Protein AF-A0A925QWM2-F1 (afdb_monomer)

Foldseek 3Di:
DPDFDDCVVVVPDTHDDDDDFDADPPRHTDDDDPPDDDDDQDQDPPDPDVVSNLVSLVVQLVVLVVCCVPCVVVSVVSCVSRPRPDPPPPPDDD

pLDDT: mean 85.91, std 14.88, range [36.75, 98.44]

Mean predicted aligned error: 7.42 Å

Sequence (94 aa):
MNKIPTREKNPSGLHQRYYIQKVGDFGHPIPIDTGSEYFVLRLDEGGKDPIHINACRIAVNAYANAIEHHLPDLAKDLRERYPVEGTKQEGGKP

Structure (mmCIF, N/CA/C/O backbone):
data_AF-A0A925QWM2-F1
#
_entry.id   AF-A0A925QWM2-F1
#
loop_
_atom_site.group_PDB
_atom_site.id
_atom_site.type_symbol
_atom_site.label_atom_id
_atom_site.label_alt_id
_atom_site.label_comp_id
_atom_site.label_asym_id
_atom_site.label_entity_id
_atom_site.label_seq_id
_atom_site.pdbx_PDB_ins_code
_atom_site.Cartn_x
_atom_site.Cartn_y
_atom_site.Cartn_z
_atom_site.occupancy
_atom_site.B_iso_or_equiv
_atom_site.auth_seq_id
_atom_site.auth_comp_id
_atom_site.auth_asym_id
_atom_site.auth_atom_id
_atom_site.pdbx_PDB_model_num
ATOM 1 N N . MET A 1 1 ? 1.754 -15.632 -17.721 1.00 52.56 1 MET A N 1
ATOM 2 C CA . MET A 1 1 ? 1.255 -14.273 -17.418 1.00 52.56 1 MET A CA 1
ATOM 3 C C . MET A 1 1 ? -0.250 -14.337 -17.258 1.00 52.56 1 MET A C 1
ATOM 5 O O . MET A 1 1 ? -0.939 -14.640 -18.229 1.00 52.56 1 MET A O 1
ATOM 9 N N . ASN A 1 2 ? -0.747 -14.111 -16.042 1.00 58.78 2 ASN A N 1
ATOM 10 C CA . ASN A 1 2 ? -2.180 -13.984 -15.802 1.00 58.78 2 ASN A CA 1
ATOM 11 C C . ASN A 1 2 ? -2.691 -12.744 -16.541 1.00 58.78 2 ASN A C 1
ATOM 13 O O . ASN A 1 2 ? -2.175 -11.642 -16.371 1.00 58.78 2 ASN A O 1
ATOM 17 N N . LYS A 1 3 ? -3.671 -12.931 -17.427 1.00 79.31 3 LYS A N 1
ATOM 18 C CA . LYS A 1 3 ? -4.266 -11.833 -18.193 1.00 79.31 3 LYS A CA 1
ATOM 19 C C .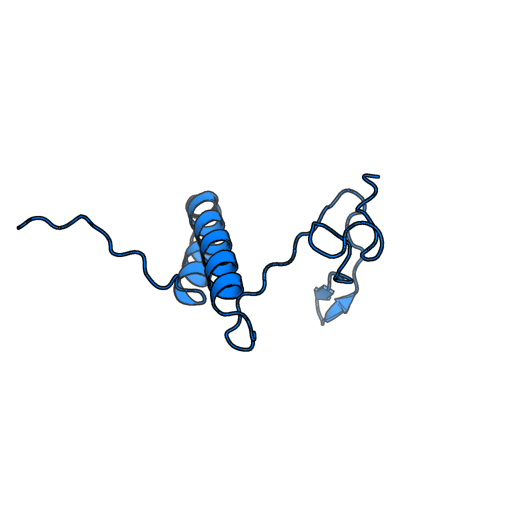 LYS A 1 3 ? -5.280 -11.115 -17.303 1.00 79.31 3 LYS A C 1
ATOM 21 O O . LYS A 1 3 ? -6.448 -11.496 -17.292 1.00 79.31 3 LYS A O 1
ATOM 26 N N . ILE A 1 4 ? -4.843 -10.096 -16.559 1.00 83.06 4 ILE A N 1
ATOM 27 C CA . ILE A 1 4 ? -5.764 -9.177 -15.876 1.00 83.06 4 ILE A CA 1
ATOM 28 C C . ILE A 1 4 ? -6.701 -8.571 -16.944 1.00 83.06 4 ILE A C 1
ATOM 30 O O . ILE A 1 4 ? -6.206 -8.085 -17.966 1.00 83.06 4 ILE A O 1
ATOM 34 N N . PRO A 1 5 ? -8.038 -8.618 -16.771 1.00 87.38 5 PRO A N 1
ATOM 35 C CA . PRO A 1 5 ? -8.974 -8.061 -17.743 1.00 87.38 5 PRO A CA 1
ATOM 36 C C . PRO A 1 5 ? -8.738 -6.569 -18.006 1.00 87.38 5 PRO A C 1
ATOM 38 O O . PRO A 1 5 ? -8.309 -5.820 -17.126 1.00 87.38 5 PRO A O 1
ATOM 41 N N . THR A 1 6 ? -9.073 -6.113 -19.216 1.00 86.38 6 THR A N 1
ATOM 42 C CA . THR A 1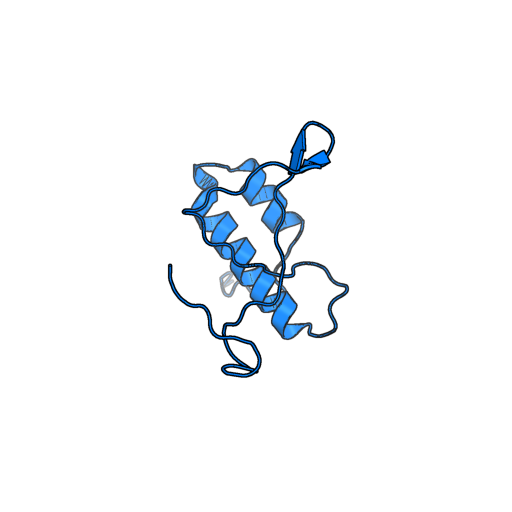 6 ? -9.146 -4.675 -19.497 1.00 86.38 6 THR A CA 1
ATOM 43 C C . THR A 1 6 ? -10.327 -4.063 -18.750 1.00 86.38 6 THR A C 1
ATOM 45 O O . THR A 1 6 ? -11.308 -4.747 -18.446 1.00 86.38 6 THR A O 1
ATOM 48 N N . ARG A 1 7 ? -10.274 -2.751 -18.508 1.00 88.25 7 ARG A N 1
ATOM 49 C CA . ARG A 1 7 ? -11.400 -2.023 -17.911 1.00 88.25 7 ARG A CA 1
ATOM 50 C C . ARG A 1 7 ? -12.688 -2.167 -18.726 1.00 88.25 7 ARG A C 1
ATOM 52 O O . ARG A 1 7 ? -13.753 -2.258 -18.142 1.00 88.25 7 ARG A O 1
ATOM 59 N N . GLU A 1 8 ? -12.602 -2.243 -20.052 1.00 90.94 8 GLU A N 1
ATOM 60 C CA . GLU A 1 8 ? -13.767 -2.484 -20.919 1.00 90.94 8 GLU A CA 1
ATOM 61 C C . GLU A 1 8 ? -14.443 -3.831 -20.631 1.00 90.94 8 GLU A C 1
ATOM 63 O O . GLU A 1 8 ? -15.666 -3.925 -20.635 1.00 90.94 8 GLU A O 1
ATOM 68 N N . LYS A 1 9 ? -13.651 -4.873 -20.351 1.00 90.56 9 LYS A N 1
ATOM 69 C CA . LYS A 1 9 ? -14.152 -6.228 -20.083 1.00 90.56 9 LYS A CA 1
ATOM 70 C C . LYS A 1 9 ? -14.586 -6.435 -18.634 1.00 90.56 9 LYS A C 1
ATOM 72 O O . LYS A 1 9 ? -15.409 -7.305 -18.376 1.00 90.56 9 LYS A O 1
ATOM 77 N N . ASN A 1 10 ? -14.020 -5.677 -17.696 1.00 90.56 10 ASN A N 1
ATOM 78 C CA . ASN A 1 10 ? -14.344 -5.770 -16.275 1.00 90.56 10 ASN A CA 1
ATOM 79 C C . ASN A 1 10 ? -14.390 -4.381 -15.609 1.00 90.56 10 ASN A C 1
ATOM 81 O O . ASN A 1 10 ? -13.532 -4.065 -14.780 1.00 90.56 10 ASN A O 1
ATOM 85 N N . PRO A 1 11 ? -15.371 -3.531 -15.959 1.00 88.06 11 PRO A N 1
ATOM 86 C CA . PRO A 1 11 ? -15.371 -2.118 -15.570 1.00 88.06 11 PRO A CA 1
ATOM 87 C C . PRO A 1 11 ? -15.499 -1.887 -14.061 1.00 88.06 11 PRO A C 1
ATOM 89 O O . PRO A 1 11 ? -15.047 -0.851 -13.570 1.00 88.06 11 PRO A O 1
ATOM 92 N N . S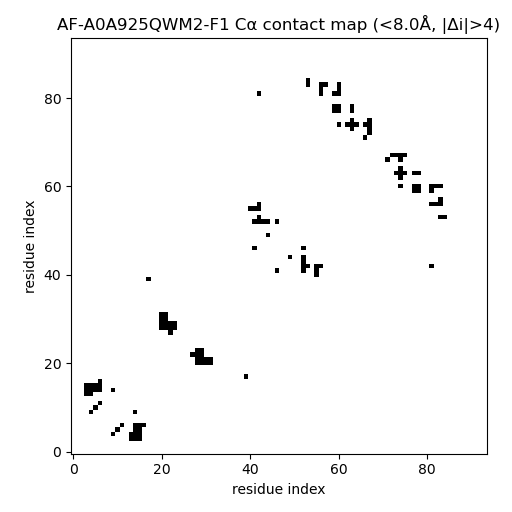ER A 1 12 ? -16.073 -2.852 -13.338 1.00 88.31 12 SER A N 1
ATOM 93 C CA . SER A 1 12 ? -16.343 -2.775 -11.896 1.00 88.31 12 SER A CA 1
ATOM 94 C C . SER A 1 12 ? -15.539 -3.771 -11.053 1.00 88.31 12 SER A C 1
ATOM 96 O O . SER A 1 12 ? -15.668 -3.759 -9.834 1.00 88.31 12 SER A O 1
ATOM 98 N N . GLY A 1 13 ? -14.730 -4.637 -11.668 1.00 87.81 13 GLY A N 1
ATOM 99 C CA . GLY A 1 13 ? -13.908 -5.623 -10.962 1.00 87.81 13 GLY A CA 1
ATOM 100 C C . GLY A 1 13 ? -12.409 -5.365 -11.112 1.00 87.81 13 GLY A C 1
ATOM 101 O O . GLY A 1 13 ? -11.985 -4.258 -11.438 1.00 87.81 13 GLY A O 1
ATOM 102 N N . LEU A 1 14 ? -11.591 -6.396 -10.880 1.00 89.19 14 LEU A N 1
ATOM 103 C CA . LEU A 1 14 ? -10.141 -6.315 -11.055 1.00 89.19 14 LEU A CA 1
ATOM 104 C C . LEU A 1 14 ? -9.779 -6.082 -12.530 1.00 89.19 14 LEU A C 1
ATOM 106 O O . LEU A 1 14 ? -10.051 -6.920 -13.394 1.00 89.19 14 LEU A O 1
ATOM 110 N N . HIS A 1 15 ? -9.148 -4.943 -12.792 1.00 90.62 15 HIS A N 1
ATOM 111 C CA . HIS A 1 15 ? -8.571 -4.573 -14.077 1.00 90.62 15 HIS A CA 1
ATOM 112 C C . HIS A 1 15 ? -7.332 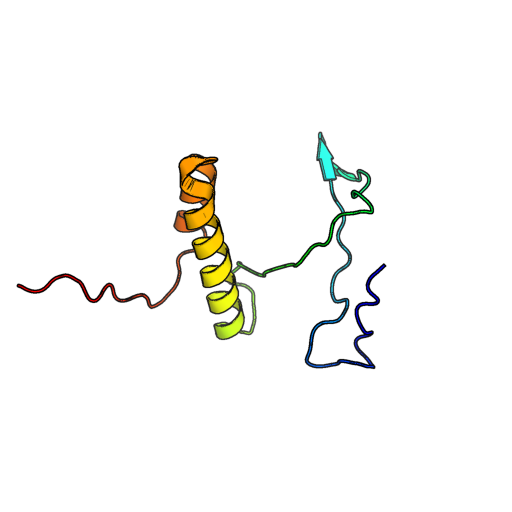-3.701 -13.858 1.00 90.62 15 HIS A C 1
ATOM 114 O O . HIS A 1 15 ? -7.135 -3.125 -12.784 1.00 90.62 15 HIS A O 1
ATOM 120 N N . GLN A 1 16 ? -6.494 -3.575 -14.885 1.00 86.81 16 GLN A N 1
ATOM 121 C CA . GLN A 1 16 ? -5.327 -2.701 -14.817 1.00 86.81 16 GLN A CA 1
ATOM 122 C C . GLN A 1 16 ? -5.767 -1.233 -14.720 1.00 86.81 16 GLN A C 1
ATOM 124 O O . GLN A 1 16 ? -6.371 -0.691 -15.647 1.00 86.81 16 GLN A O 1
ATOM 129 N N . ARG A 1 17 ? -5.463 -0.593 -13.585 1.00 84.31 17 ARG A N 1
ATOM 130 C CA . ARG A 1 17 ? -5.812 0.812 -13.310 1.00 84.31 17 ARG A CA 1
ATOM 131 C C . ARG A 1 17 ? -4.600 1.726 -13.156 1.00 84.31 17 ARG A C 1
ATOM 133 O O . ARG A 1 17 ? -4.701 2.915 -13.442 1.00 84.31 17 ARG A O 1
ATOM 140 N N . TYR A 1 18 ? -3.475 1.175 -12.712 1.00 84.25 18 TYR A N 1
ATOM 141 C CA . TYR A 1 18 ? -2.258 1.923 -12.424 1.00 84.25 18 TYR A CA 1
ATOM 142 C C . TYR A 1 18 ? -1.099 1.411 -13.274 1.00 84.25 18 TYR A C 1
ATOM 144 O O . TYR A 1 18 ? -0.994 0.214 -13.548 1.00 84.25 18 TYR A O 1
ATOM 152 N N . TYR A 1 19 ? -0.226 2.334 -13.665 1.00 85.25 19 TYR A N 1
ATOM 153 C CA . TYR A 1 19 ? 1.138 2.025 -14.069 1.00 85.25 19 TYR A CA 1
ATOM 154 C C . TYR A 1 19 ? 2.026 2.179 -12.834 1.00 85.25 19 TYR A C 1
ATOM 156 O O . TYR A 1 19 ? 1.960 3.206 -12.158 1.00 85.25 19 TYR A O 1
ATOM 164 N N . ILE A 1 20 ? 2.810 1.152 -12.515 1.00 85.38 20 ILE A N 1
ATOM 165 C CA . ILE A 1 20 ? 3.679 1.132 -11.337 1.00 85.38 20 ILE A CA 1
ATOM 166 C C . ILE A 1 20 ? 5.120 1.238 -11.819 1.00 85.38 20 ILE A C 1
ATOM 168 O O . ILE A 1 20 ? 5.518 0.546 -12.753 1.00 85.38 20 ILE A O 1
ATOM 172 N N . GLN A 1 21 ? 5.892 2.105 -11.170 1.00 89.69 21 GLN A N 1
ATOM 173 C CA . GLN A 1 21 ? 7.321 2.266 -11.394 1.00 89.69 21 GLN A CA 1
ATOM 174 C C . GLN A 1 21 ? 8.039 2.103 -10.058 1.00 89.69 21 GLN A C 1
ATOM 176 O O . GLN A 1 21 ? 7.685 2.757 -9.078 1.00 89.69 21 GLN A O 1
ATOM 181 N N . LYS A 1 22 ? 9.044 1.227 -10.018 1.00 90.19 22 LYS A N 1
ATOM 182 C CA . LYS A 1 22 ? 9.949 1.122 -8.874 1.00 90.19 22 LYS A CA 1
ATOM 183 C C . LYS A 1 22 ? 11.048 2.169 -9.034 1.00 90.19 22 LYS A C 1
ATOM 185 O O . LYS A 1 22 ? 11.596 2.324 -10.124 1.00 90.19 22 LYS A O 1
ATOM 190 N N . VAL A 1 23 ? 11.367 2.873 -7.957 1.00 92.94 23 VAL A N 1
ATOM 191 C CA . VAL A 1 23 ? 12.474 3.834 -7.901 1.00 92.94 23 VAL A CA 1
ATOM 192 C C . VAL A 1 23 ? 13.525 3.333 -6.917 1.00 92.94 23 VAL A C 1
ATOM 194 O O . VAL A 1 23 ? 13.179 2.758 -5.885 1.00 92.94 23 VAL A O 1
ATOM 197 N N . GLY A 1 24 ? 14.793 3.474 -7.288 1.00 90.12 24 GLY A N 1
ATOM 198 C CA . GLY A 1 24 ? 15.941 3.174 -6.440 1.00 90.12 24 GLY A CA 1
ATOM 199 C C . GLY A 1 24 ? 16.487 4.433 -5.773 1.00 90.12 24 GLY A C 1
ATOM 200 O O . GLY A 1 24 ? 15.801 5.456 -5.671 1.00 90.12 24 GLY A O 1
ATOM 201 N N . ASP A 1 25 ? 17.745 4.359 -5.353 1.00 90.81 25 ASP A N 1
ATOM 202 C CA . ASP A 1 25 ? 18.436 5.488 -4.740 1.00 90.81 25 ASP A CA 1
ATOM 203 C C . ASP A 1 25 ? 18.471 6.698 -5.680 1.00 90.81 25 ASP A C 1
ATOM 205 O O . ASP A 1 25 ? 18.513 6.576 -6.909 1.00 90.81 25 ASP A O 1
ATOM 209 N N . PHE A 1 26 ? 18.417 7.889 -5.083 1.00 88.75 26 PHE A N 1
ATOM 210 C CA . PHE A 1 26 ? 18.378 9.173 -5.794 1.00 88.75 26 PHE A CA 1
ATOM 211 C C . PHE A 1 26 ? 17.164 9.352 -6.729 1.00 88.75 26 PH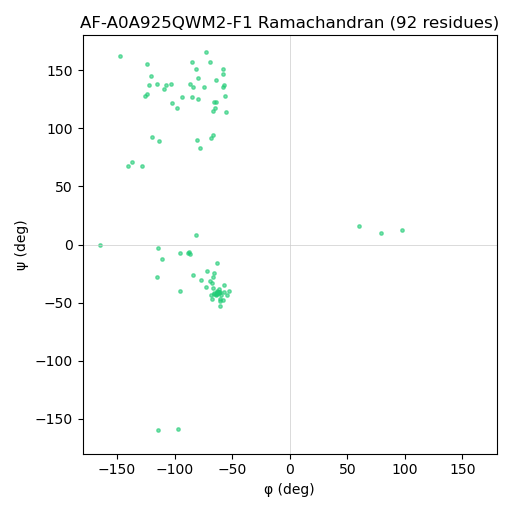E A C 1
ATOM 213 O O . PHE A 1 26 ? 17.142 10.263 -7.553 1.00 88.75 26 PHE A O 1
ATOM 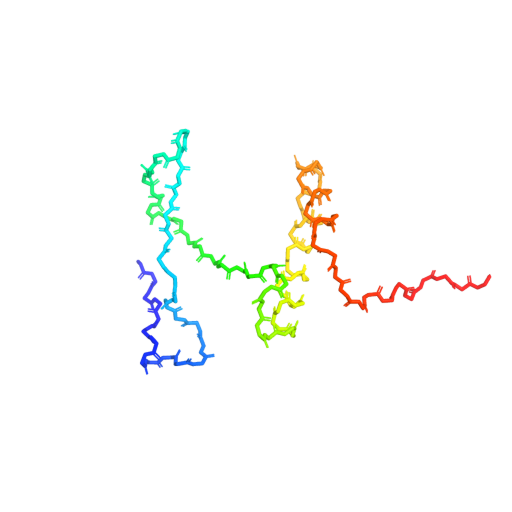220 N N . GLY A 1 27 ? 16.126 8.518 -6.583 1.00 89.00 27 GLY A N 1
ATOM 221 C CA . GLY A 1 27 ? 14.858 8.657 -7.304 1.00 89.00 27 GLY A CA 1
ATOM 222 C C . GLY A 1 27 ? 14.885 8.142 -8.742 1.00 89.00 27 GLY A C 1
ATOM 223 O O . GLY A 1 27 ? 13.929 8.358 -9.488 1.00 89.00 27 GLY A O 1
ATOM 224 N N . HIS A 1 28 ? 15.949 7.450 -9.152 1.00 90.94 28 HIS A N 1
ATOM 225 C CA . HIS A 1 28 ? 16.029 6.895 -10.497 1.00 90.94 28 HIS A CA 1
ATOM 226 C C . HIS A 1 28 ? 15.124 5.665 -10.646 1.00 90.94 28 HIS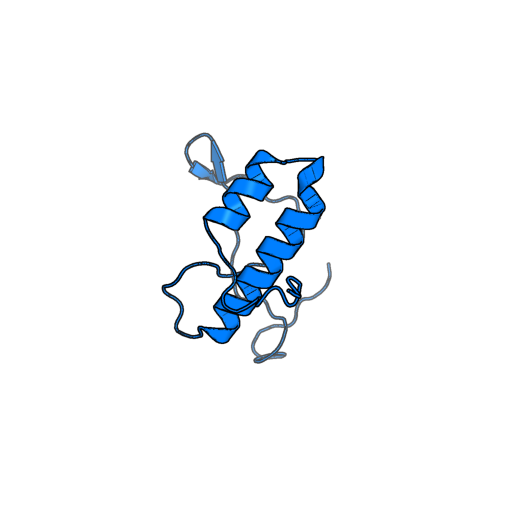 A C 1
ATOM 228 O O . HIS A 1 28 ? 15.131 4.790 -9.776 1.00 90.94 28 HIS A O 1
ATOM 234 N N . PRO A 1 29 ? 14.361 5.549 -11.749 1.00 92.31 29 PRO A N 1
ATOM 235 C CA . PRO A 1 29 ? 13.617 4.337 -12.044 1.00 92.31 29 PRO A CA 1
ATOM 236 C C . PRO A 1 29 ? 14.532 3.123 -12.130 1.00 92.31 29 PRO A C 1
ATOM 238 O O . PRO A 1 29 ? 15.567 3.162 -12.795 1.00 92.31 29 PRO A O 1
ATOM 241 N N . ILE A 1 30 ? 14.110 2.028 -11.5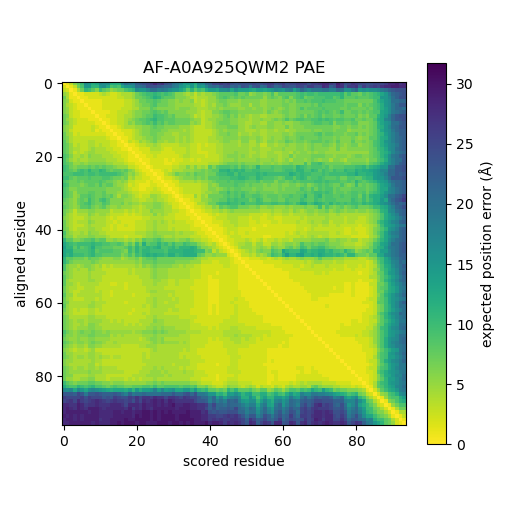14 1.00 92.31 30 ILE A N 1
ATOM 242 C CA . ILE A 1 30 ? 14.785 0.738 -11.611 1.00 92.31 30 ILE A CA 1
ATOM 243 C C . ILE A 1 30 ? 13.811 -0.329 -12.117 1.00 92.31 30 ILE A C 1
ATOM 245 O O . ILE A 1 30 ? 12.594 -0.178 -11.953 1.00 92.31 30 ILE A O 1
ATOM 249 N N . PRO A 1 31 ? 14.317 -1.410 -12.736 1.00 89.50 31 PRO A N 1
ATOM 250 C CA . PRO A 1 31 ? 13.467 -2.486 -13.216 1.00 89.50 31 PRO A CA 1
ATOM 251 C C . PRO A 1 31 ? 12.610 -3.084 -12.097 1.00 89.50 31 PRO A C 1
ATOM 253 O O . PRO A 1 31 ? 13.072 -3.325 -10.978 1.00 89.50 31 PRO A O 1
ATOM 256 N N . ILE A 1 32 ? 11.348 -3.334 -12.428 1.00 86.62 32 ILE A N 1
ATOM 257 C CA . ILE A 1 32 ? 10.459 -4.168 -11.626 1.00 86.62 32 ILE A CA 1
ATOM 258 C C . ILE A 1 32 ? 10.785 -5.632 -11.935 1.00 86.62 32 ILE A C 1
ATOM 260 O O . ILE A 1 32 ? 11.080 -5.974 -13.081 1.00 86.62 32 ILE A O 1
ATOM 264 N N . ASP A 1 33 ? 10.726 -6.495 -10.924 1.00 84.25 33 ASP A N 1
ATOM 265 C CA . ASP A 1 33 ? 10.839 -7.936 -11.131 1.00 84.25 33 ASP A CA 1
ATOM 266 C C . ASP A 1 33 ? 9.634 -8.438 -11.942 1.00 84.25 33 ASP A C 1
ATOM 268 O O . ASP A 1 33 ? 8.481 -8.278 -11.541 1.00 84.25 33 ASP A O 1
ATOM 272 N N . THR A 1 34 ? 9.904 -9.066 -13.087 1.00 82.31 34 THR A N 1
ATOM 273 C CA . THR A 1 34 ? 8.884 -9.591 -14.005 1.00 82.31 34 THR A CA 1
ATOM 274 C C . THR A 1 34 ? 8.016 -10.708 -13.415 1.00 82.31 34 THR A C 1
ATOM 276 O O . THR A 1 34 ? 6.967 -11.011 -13.981 1.00 82.31 34 THR A O 1
ATOM 279 N N . GLY A 1 35 ? 8.438 -11.322 -12.303 1.00 85.69 35 GLY A N 1
ATOM 280 C CA . GLY A 1 35 ? 7.652 -12.298 -11.546 1.00 85.69 35 GLY A CA 1
ATOM 281 C C . GLY A 1 35 ? 6.750 -11.686 -10.470 1.00 85.69 35 GLY A C 1
ATOM 282 O O . GLY A 1 35 ? 5.955 -12.408 -9.876 1.00 85.69 35 GLY A O 1
ATOM 283 N N . SER A 1 36 ? 6.861 -10.381 -10.203 1.00 85.81 36 SER A N 1
ATOM 284 C CA . SER A 1 36 ? 6.089 -9.714 -9.152 1.00 85.81 36 SER A CA 1
ATOM 285 C C . SER A 1 36 ? 4.717 -9.250 -9.638 1.00 85.81 36 SER A C 1
ATOM 287 O O . SER A 1 36 ? 4.580 -8.648 -10.704 1.00 85.81 36 SER A O 1
ATOM 289 N N . GLU A 1 37 ? 3.704 -9.451 -8.799 1.00 87.06 37 GLU A N 1
ATOM 290 C CA . GLU A 1 37 ? 2.383 -8.843 -8.948 1.00 87.06 37 GLU A CA 1
ATOM 291 C C . GLU A 1 37 ? 2.197 -7.764 -7.879 1.00 87.06 37 GLU A C 1
ATOM 293 O O . GLU A 1 37 ? 2.555 -7.946 -6.716 1.00 87.06 37 GLU A O 1
ATOM 298 N N . TYR A 1 38 ? 1.628 -6.627 -8.275 1.00 87.38 38 TYR A N 1
ATOM 299 C CA . TYR A 1 38 ? 1.417 -5.491 -7.383 1.00 87.38 38 TYR A CA 1
ATOM 300 C C . TYR A 1 38 ? -0.060 -5.122 -7.329 1.00 87.38 38 TYR A C 1
ATOM 302 O O . TYR A 1 38 ? -0.733 -5.022 -8.357 1.00 87.38 38 TYR A O 1
ATOM 310 N N . PHE A 1 39 ? -0.535 -4.842 -6.120 1.00 88.81 39 PHE A N 1
ATOM 311 C CA . PHE A 1 39 ? -1.865 -4.315 -5.860 1.00 88.81 39 PHE A CA 1
ATOM 312 C C . PHE A 1 39 ? -1.745 -3.012 -5.070 1.00 88.81 39 PHE A C 1
ATOM 314 O O . PHE A 1 39 ? -1.025 -2.949 -4.076 1.00 88.81 39 PHE A O 1
ATOM 321 N N . VAL A 1 40 ? -2.416 -1.958 -5.536 1.00 89.50 40 VAL A N 1
ATOM 322 C CA . VAL A 1 40 ? -2.300 -0.613 -4.958 1.00 89.50 40 VAL A CA 1
ATOM 323 C C . VAL A 1 40 ? -3.518 -0.324 -4.094 1.00 89.50 40 VAL A C 1
ATOM 325 O O . VAL A 1 40 ? -4.647 -0.324 -4.583 1.00 89.50 40 VAL A O 1
ATOM 328 N N . LEU A 1 41 ? -3.264 -0.030 -2.822 1.00 92.00 41 LEU A N 1
ATOM 329 C CA . LEU A 1 41 ? -4.244 0.472 -1.865 1.00 92.00 41 LEU A CA 1
ATOM 330 C C . LEU A 1 41 ? -4.041 1.977 -1.677 1.00 92.00 41 LEU A C 1
ATOM 332 O O . LEU A 1 41 ? -2.906 2.444 -1.574 1.00 92.00 41 LEU A O 1
ATOM 336 N N . ARG A 1 42 ? -5.132 2.743 -1.611 1.00 90.75 42 ARG A N 1
ATOM 337 C CA . ARG A 1 42 ? -5.080 4.189 -1.364 1.00 90.75 42 ARG A CA 1
ATOM 338 C C . ARG A 1 42 ? -5.346 4.473 0.114 1.00 90.75 42 ARG A C 1
ATOM 340 O O . ARG A 1 42 ? -6.427 4.166 0.601 1.00 90.75 42 ARG A O 1
ATOM 347 N N . LEU A 1 43 ? -4.368 5.053 0.812 1.00 91.56 43 LEU A N 1
ATOM 348 C CA . LEU A 1 43 ? -4.398 5.219 2.277 1.00 91.56 43 LEU A CA 1
ATOM 349 C C . LEU A 1 43 ? -4.557 6.678 2.746 1.00 91.56 43 LEU A C 1
ATOM 351 O O . LEU A 1 43 ? -4.821 6.919 3.928 1.00 91.56 43 LEU A O 1
ATOM 355 N N . ASP A 1 44 ? -4.389 7.642 1.836 1.00 88.31 44 ASP A N 1
ATOM 356 C CA . ASP A 1 44 ? -4.514 9.074 2.119 1.00 88.31 44 ASP A CA 1
ATOM 357 C C . ASP A 1 44 ? -5.967 9.525 2.340 1.00 88.31 44 ASP A C 1
ATOM 359 O O . ASP A 1 44 ? -6.921 8.832 1.994 1.00 88.31 44 ASP A O 1
ATOM 363 N N . GLU A 1 45 ? -6.119 10.732 2.884 1.00 83.12 45 GLU A N 1
ATOM 364 C CA . GLU A 1 45 ? -7.415 11.368 3.171 1.00 83.12 45 GLU A CA 1
ATOM 365 C C . GLU A 1 45 ? -7.979 12.158 1.982 1.00 83.12 45 GLU A C 1
ATOM 367 O O . GLU A 1 45 ? -9.117 12.613 2.013 1.00 83.12 45 GLU A O 1
ATOM 372 N N . GLY A 1 46 ? -7.215 12.311 0.896 1.00 83.00 46 GLY A N 1
ATOM 373 C CA . GLY A 1 46 ? -7.620 13.080 -0.283 1.00 83.00 46 GLY A CA 1
ATOM 374 C C . GLY A 1 46 ? -8.537 12.315 -1.243 1.00 83.00 46 GLY A C 1
ATOM 375 O O . GLY A 1 46 ? -8.731 12.734 -2.391 1.00 83.00 46 GLY A O 1
ATOM 376 N N . GLY A 1 47 ? -9.018 11.132 -0.859 1.00 81.62 47 GLY A N 1
ATOM 377 C CA . GLY A 1 47 ? -9.937 10.332 -1.663 1.00 81.62 47 GLY A CA 1
ATOM 378 C C . GLY A 1 47 ? -11.384 10.799 -1.522 1.00 81.62 47 GLY A C 1
ATOM 379 O O . GLY A 1 47 ? -11.795 11.315 -0.493 1.00 81.62 47 GLY A O 1
ATOM 380 N N . LYS A 1 48 ? -12.181 10.597 -2.578 1.00 84.81 48 LYS A N 1
ATOM 381 C CA . LYS A 1 48 ? -13.615 10.946 -2.586 1.00 84.81 48 LYS A CA 1
ATOM 382 C C . LYS A 1 48 ? -14.518 9.839 -2.028 1.00 84.81 48 LYS A C 1
ATOM 384 O O . LYS A 1 48 ? -15.715 10.055 -1.891 1.00 84.81 48 LYS A O 1
ATOM 389 N N . ASP A 1 49 ? -13.956 8.661 -1.762 1.00 88.75 49 ASP A N 1
ATOM 390 C CA . ASP A 1 49 ? -14.672 7.481 -1.276 1.00 88.75 49 ASP A CA 1
ATOM 391 C C . ASP A 1 49 ? -14.107 7.071 0.096 1.00 88.75 49 ASP A C 1
ATOM 393 O O . ASP A 1 49 ? -13.106 6.347 0.160 1.00 88.75 49 ASP A O 1
ATOM 397 N N . PRO A 1 50 ? -14.700 7.569 1.196 1.00 87.88 50 PRO A N 1
ATOM 398 C CA . PRO A 1 50 ? -14.209 7.294 2.543 1.00 87.88 50 PRO A CA 1
ATOM 399 C C . PRO A 1 50 ? -14.359 5.817 2.936 1.00 87.88 50 PRO A C 1
ATOM 401 O O . PRO A 1 50 ? -13.538 5.305 3.695 1.00 87.88 50 PRO A O 1
ATOM 404 N N . ILE A 1 51 ? -15.347 5.099 2.386 1.00 89.50 51 ILE A N 1
ATOM 405 C CA . ILE A 1 51 ? -15.537 3.664 2.650 1.00 89.50 51 ILE A CA 1
ATOM 406 C C . ILE A 1 51 ? -14.374 2.878 2.045 1.00 89.50 51 ILE A C 1
ATOM 408 O O . ILE A 1 51 ? -13.774 2.035 2.715 1.00 89.50 51 ILE A O 1
ATOM 412 N N . HIS A 1 52 ? -14.015 3.180 0.796 1.00 89.12 52 HIS A N 1
ATOM 413 C CA . HIS A 1 52 ? -12.883 2.540 0.135 1.00 89.12 52 HIS A CA 1
ATOM 414 C C . HIS A 1 52 ? -11.552 2.840 0.838 1.00 89.12 52 HIS A C 1
ATOM 416 O O . HIS A 1 52 ? -10.741 1.930 1.017 1.00 89.12 52 HIS A O 1
ATOM 422 N N . ILE A 1 53 ? -11.335 4.085 1.280 1.00 91.88 53 ILE A N 1
ATOM 423 C CA . ILE A 1 53 ? -10.141 4.458 2.055 1.00 91.88 53 ILE A CA 1
ATOM 424 C C . ILE A 1 53 ? -10.082 3.667 3.365 1.00 91.88 53 ILE A C 1
ATOM 426 O O . ILE A 1 53 ? -9.044 3.080 3.670 1.00 91.88 53 ILE A O 1
ATOM 430 N N . ASN A 1 54 ? -11.186 3.583 4.115 1.00 92.31 54 ASN A N 1
ATOM 431 C CA . ASN A 1 54 ? -11.204 2.826 5.366 1.00 92.31 54 ASN A CA 1
ATOM 432 C C . ASN A 1 54 ? -10.912 1.333 5.133 1.00 92.31 54 ASN A C 1
ATOM 434 O O . ASN A 1 54 ? -10.111 0.743 5.853 1.00 92.31 54 ASN A O 1
ATOM 438 N N . ALA A 1 55 ? -11.468 0.729 4.076 1.00 93.38 55 ALA A N 1
ATOM 439 C CA . ALA A 1 55 ? -11.153 -0.651 3.695 1.00 93.38 55 ALA A CA 1
ATOM 440 C C . ALA A 1 55 ? -9.658 -0.847 3.371 1.00 93.38 55 ALA A C 1
ATOM 442 O O . ALA A 1 55 ? -9.050 -1.833 3.792 1.00 93.38 55 ALA A O 1
ATOM 443 N N . CYS A 1 56 ? -9.039 0.111 2.676 1.00 94.75 56 CYS A N 1
ATOM 444 C CA . CYS A 1 56 ? -7.599 0.096 2.416 1.00 94.75 56 CYS A CA 1
ATOM 445 C C . CYS A 1 56 ? -6.784 0.193 3.717 1.00 94.75 56 CYS A C 1
ATOM 447 O O . CYS A 1 56 ? -5.791 -0.520 3.875 1.00 94.75 56 CYS A O 1
ATOM 449 N N . ARG A 1 57 ? -7.220 1.027 4.671 1.00 95.12 57 ARG A N 1
ATOM 450 C CA . ARG A 1 57 ? -6.582 1.150 5.990 1.00 95.12 57 ARG A CA 1
ATOM 451 C C . ARG A 1 57 ? -6.730 -0.125 6.824 1.00 95.12 57 ARG A C 1
ATOM 453 O O . ARG A 1 57 ? -5.771 -0.542 7.467 1.00 95.12 57 ARG A O 1
ATOM 460 N N . ILE A 1 58 ? -7.870 -0.810 6.758 1.00 96.19 58 ILE A N 1
ATOM 461 C CA . ILE A 1 58 ? -8.036 -2.135 7.379 1.00 96.19 58 ILE A CA 1
ATOM 462 C C . ILE A 1 58 ? -6.997 -3.116 6.820 1.00 96.19 58 ILE A C 1
ATOM 464 O O . ILE A 1 58 ? -6.308 -3.788 7.588 1.00 96.19 58 ILE A O 1
ATOM 468 N N . ALA A 1 59 ? -6.830 -3.163 5.496 1.00 96.62 59 ALA A N 1
ATOM 469 C CA . ALA A 1 59 ? -5.872 -4.061 4.858 1.00 96.62 59 ALA A CA 1
ATOM 470 C C . ALA A 1 59 ? -4.412 -3.760 5.248 1.00 96.62 59 ALA A C 1
ATOM 472 O O . ALA A 1 59 ? -3.666 -4.692 5.552 1.00 96.62 59 ALA A O 1
ATOM 473 N N . VAL A 1 60 ? -3.997 -2.485 5.304 1.00 96.81 60 VAL A N 1
ATOM 474 C CA . VAL A 1 60 ? -2.616 -2.149 5.710 1.00 96.81 60 VAL A CA 1
ATOM 475 C C . VAL A 1 60 ? -2.348 -2.480 7.181 1.00 96.81 60 VAL A C 1
ATOM 477 O O . VAL A 1 60 ? -1.253 -2.922 7.516 1.00 96.81 60 VAL A O 1
ATOM 480 N N . ASN A 1 61 ? -3.352 -2.352 8.054 1.00 97.06 61 ASN A N 1
ATOM 481 C CA . ASN A 1 61 ? -3.226 -2.731 9.464 1.00 97.06 61 ASN A CA 1
ATOM 482 C C . ASN A 1 61 ? -3.194 -4.255 9.650 1.00 97.06 61 ASN A C 1
ATOM 484 O O . ASN A 1 61 ? -2.427 -4.757 10.468 1.00 97.06 61 ASN A O 1
ATOM 488 N N . ALA A 1 62 ? -3.964 -5.008 8.858 1.00 97.69 62 ALA A N 1
ATOM 489 C CA . ALA A 1 62 ? -3.865 -6.466 8.832 1.00 97.69 62 ALA A CA 1
ATOM 490 C C . ALA A 1 62 ? -2.464 -6.927 8.392 1.00 97.69 62 ALA A C 1
ATOM 492 O O . ALA A 1 62 ? -1.889 -7.822 9.009 1.00 97.69 62 ALA A O 1
ATOM 493 N N . TYR A 1 63 ? -1.888 -6.273 7.377 1.00 97.62 63 TYR A N 1
ATOM 494 C CA . TYR A 1 63 ? -0.501 -6.500 6.973 1.00 97.62 63 TYR A CA 1
ATOM 495 C C . TYR A 1 63 ? 0.480 -6.170 8.105 1.00 97.62 63 TYR A C 1
ATOM 497 O O . TYR A 1 63 ? 1.304 -7.017 8.439 1.00 97.62 63 TYR A O 1
ATOM 505 N N . ALA A 1 64 ? 0.348 -5.002 8.746 1.00 97.94 64 ALA A N 1
ATOM 506 C CA . ALA A 1 64 ? 1.193 -4.599 9.873 1.00 97.94 64 ALA A CA 1
ATOM 507 C C . ALA A 1 64 ? 1.191 -5.646 11.001 1.00 97.94 64 ALA A C 1
ATOM 509 O O . ALA A 1 64 ? 2.253 -6.014 11.496 1.00 97.94 64 ALA A O 1
ATOM 510 N N . ASN A 1 65 ? 0.021 -6.194 11.345 1.00 97.62 65 ASN A N 1
ATOM 511 C CA . ASN A 1 65 ? -0.102 -7.266 12.337 1.00 97.62 65 ASN A CA 1
ATOM 512 C C . ASN A 1 65 ? 0.643 -8.541 11.921 1.00 97.62 65 ASN A C 1
ATOM 514 O O . ASN A 1 65 ? 1.288 -9.173 12.750 1.00 97.62 65 ASN A O 1
ATOM 518 N N . ALA A 1 66 ? 0.570 -8.921 10.645 1.00 98.31 66 ALA A N 1
ATOM 519 C CA . ALA A 1 66 ? 1.225 -10.128 10.151 1.00 98.31 66 ALA A CA 1
ATOM 520 C C . ALA A 1 66 ? 2.759 -10.010 10.136 1.00 98.31 66 ALA A C 1
ATOM 522 O O . ALA A 1 66 ? 3.450 -11.012 10.319 1.00 98.31 66 ALA A O 1
ATOM 523 N N . ILE A 1 67 ? 3.296 -8.804 9.917 1.00 98.06 67 ILE A N 1
ATOM 524 C CA . ILE A 1 67 ? 4.745 -8.578 9.801 1.00 98.06 67 ILE A CA 1
ATOM 525 C C . ILE A 1 67 ? 5.418 -8.134 11.099 1.00 98.06 67 ILE A C 1
ATOM 527 O O . ILE A 1 67 ? 6.641 -8.046 11.125 1.00 98.06 67 ILE A O 1
ATOM 531 N N . GLU A 1 68 ? 4.664 -7.846 12.159 1.00 97.94 68 GLU A N 1
ATOM 532 C CA . GLU A 1 68 ? 5.167 -7.205 13.382 1.00 97.94 68 GLU A CA 1
ATOM 533 C C . GLU A 1 68 ? 6.382 -7.909 13.997 1.00 97.94 68 GLU A C 1
ATOM 535 O O . GLU A 1 68 ? 7.336 -7.254 14.401 1.00 97.94 68 GLU A O 1
ATOM 540 N N . HIS A 1 69 ? 6.406 -9.243 14.009 1.00 97.75 69 HIS A N 1
ATOM 541 C CA . HIS A 1 69 ? 7.548 -9.992 14.543 1.00 97.75 69 HIS A CA 1
ATOM 542 C C . HIS A 1 69 ? 8.802 -9.929 13.661 1.00 97.75 69 HIS A C 1
ATOM 544 O O . HIS A 1 69 ? 9.904 -10.171 14.146 1.00 97.75 69 HIS A O 1
ATOM 550 N N . HIS A 1 70 ? 8.642 -9.644 12.369 1.00 98.31 70 HIS A N 1
ATOM 551 C CA . HIS A 1 70 ? 9.738 -9.579 11.406 1.00 98.31 70 HIS A CA 1
ATOM 552 C C . HIS A 1 70 ? 10.251 -8.147 11.210 1.00 98.31 70 HIS A C 1
ATOM 554 O O . HIS A 1 70 ? 11.455 -7.936 11.103 1.00 98.31 70 HIS A O 1
ATOM 560 N N . LEU A 1 71 ? 9.338 -7.172 11.170 1.00 98.12 71 LEU A N 1
ATOM 561 C CA . LEU A 1 71 ? 9.604 -5.755 10.921 1.00 98.12 71 LEU A CA 1
ATOM 562 C C . LEU A 1 71 ? 8.778 -4.889 11.896 1.00 98.12 71 LEU A C 1
ATOM 564 O O . LEU A 1 71 ? 7.810 -4.244 11.477 1.00 98.12 71 LEU A O 1
ATOM 568 N N . PRO A 1 72 ? 9.132 -4.875 13.194 1.00 97.94 72 PRO A N 1
ATOM 569 C CA . PRO A 1 72 ? 8.321 -4.238 14.235 1.00 97.94 72 PRO A CA 1
ATOM 570 C C . PRO A 1 72 ? 8.173 -2.726 14.040 1.00 97.94 72 PRO A C 1
ATOM 572 O O . PRO A 1 72 ? 7.070 -2.198 14.177 1.00 97.94 72 PRO A O 1
ATOM 575 N N . ASP A 1 73 ? 9.248 -2.036 13.652 1.00 98.44 73 ASP A N 1
ATOM 576 C CA . ASP A 1 73 ? 9.220 -0.583 13.450 1.00 98.44 73 ASP A CA 1
ATOM 577 C C . ASP A 1 73 ? 8.311 -0.195 12.277 1.00 98.44 73 ASP A C 1
ATOM 579 O O . ASP A 1 73 ? 7.479 0.700 12.401 1.00 98.44 73 ASP A O 1
ATOM 583 N N . LEU A 1 74 ? 8.371 -0.940 11.166 1.00 97.69 74 LEU A N 1
ATOM 584 C CA . LEU A 1 74 ? 7.477 -0.711 10.030 1.00 97.69 74 LEU A CA 1
ATOM 585 C C . LEU A 1 74 ? 6.014 -0.968 10.410 1.00 97.69 74 LEU A C 1
ATOM 587 O O . LEU A 1 74 ? 5.131 -0.205 10.022 1.00 97.69 74 LEU A O 1
ATOM 591 N N . ALA A 1 75 ? 5.741 -2.038 11.160 1.00 98.19 75 ALA A N 1
ATOM 592 C CA . ALA A 1 75 ? 4.390 -2.329 11.626 1.00 98.19 75 ALA A CA 1
ATOM 593 C C . ALA A 1 75 ? 3.837 -1.182 12.485 1.00 98.19 75 ALA A C 1
ATOM 595 O O . ALA A 1 75 ? 2.694 -0.762 12.287 1.00 98.19 75 ALA A O 1
ATOM 596 N N . LYS A 1 76 ? 4.654 -0.644 13.396 1.00 98.00 76 LYS A N 1
ATOM 597 C CA . LYS A 1 76 ? 4.305 0.516 14.218 1.00 98.00 76 LYS A CA 1
ATOM 598 C C . LYS A 1 76 ? 4.006 1.748 13.358 1.00 98.00 76 LYS A C 1
ATOM 600 O O . LYS A 1 76 ? 2.911 2.299 13.475 1.00 98.00 76 LYS A O 1
ATOM 605 N N . ASP A 1 77 ? 4.913 2.119 12.456 1.00 98.12 77 ASP A N 1
ATOM 606 C CA . ASP A 1 77 ? 4.761 3.294 11.589 1.00 98.12 77 ASP A CA 1
ATOM 607 C C . ASP A 1 77 ? 3.476 3.231 10.749 1.00 98.12 77 ASP A C 1
ATOM 609 O O . ASP A 1 77 ? 2.767 4.228 10.591 1.00 98.12 77 ASP A O 1
ATOM 613 N N . LEU A 1 78 ? 3.140 2.048 10.218 1.00 97.12 78 LEU A N 1
ATOM 614 C CA . LEU A 1 78 ? 1.923 1.846 9.430 1.00 97.12 78 LEU A CA 1
ATOM 615 C C . LEU A 1 78 ? 0.651 2.070 10.257 1.00 97.12 78 LEU A C 1
ATOM 617 O O . LEU A 1 78 ? -0.276 2.715 9.764 1.00 97.12 78 LEU A O 1
ATOM 621 N N . ARG A 1 79 ? 0.599 1.565 11.497 1.00 96.06 79 ARG A N 1
ATOM 622 C CA . ARG A 1 79 ? -0.565 1.728 12.387 1.00 96.06 79 ARG A CA 1
ATOM 623 C C . ARG A 1 79 ? -0.739 3.176 12.833 1.00 96.06 79 ARG A C 1
ATOM 625 O O . ARG A 1 79 ? -1.858 3.682 12.827 1.00 96.06 79 ARG A O 1
ATOM 632 N N . GLU A 1 80 ? 0.357 3.843 13.194 1.00 95.88 80 GLU A N 1
ATOM 633 C CA . GLU A 1 80 ? 0.331 5.242 13.638 1.00 95.88 80 GLU A CA 1
ATOM 634 C C . GLU A 1 80 ? -0.085 6.183 12.505 1.00 95.88 80 GLU A C 1
ATOM 636 O O . GLU A 1 80 ? -0.887 7.094 12.709 1.00 95.88 80 GLU A O 1
ATOM 641 N N . ARG A 1 81 ? 0.418 5.947 11.289 1.00 95.69 81 ARG A N 1
ATOM 642 C CA . ARG A 1 81 ? 0.121 6.799 10.134 1.00 95.69 81 ARG A CA 1
ATOM 643 C C . ARG A 1 81 ? -1.261 6.553 9.532 1.00 95.69 81 ARG A C 1
ATOM 645 O O . ARG A 1 81 ? -1.840 7.476 8.961 1.00 95.69 81 ARG A O 1
ATOM 652 N N . TYR A 1 82 ? -1.775 5.327 9.613 1.00 95.00 82 TYR A N 1
ATOM 653 C CA . TYR A 1 82 ? -3.026 4.928 8.965 1.00 95.00 82 TYR A CA 1
ATOM 654 C C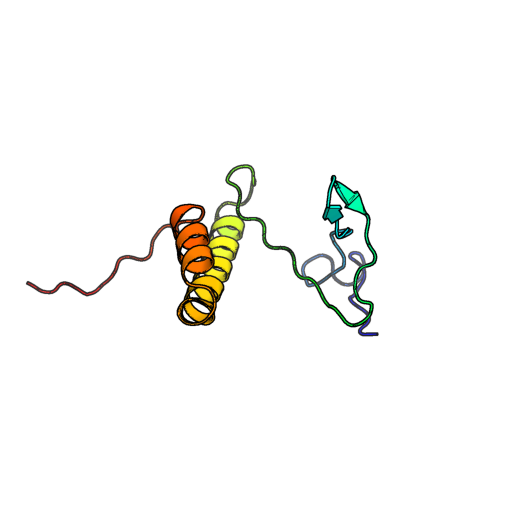 . TYR A 1 82 ? -3.993 4.264 9.954 1.00 95.00 82 TYR A C 1
ATOM 656 O O . TYR A 1 82 ? -4.292 3.074 9.813 1.00 95.00 82 TYR A O 1
ATOM 664 N N . PRO A 1 83 ? -4.524 5.009 10.938 1.00 90.31 83 PRO A N 1
ATOM 665 C CA . PRO A 1 83 ? -5.471 4.459 11.899 1.00 90.31 83 PRO A CA 1
ATOM 666 C C . PRO A 1 83 ? -6.771 4.022 11.209 1.00 90.31 83 PRO A C 1
ATOM 668 O O . PRO A 1 83 ? -7.264 4.682 10.288 1.00 90.31 83 PRO A O 1
ATOM 671 N N . VAL A 1 84 ? -7.338 2.905 11.665 1.00 87.81 84 VAL A N 1
ATOM 672 C CA . VAL A 1 84 ? -8.652 2.424 11.217 1.00 87.81 84 VAL A CA 1
ATOM 673 C C . VAL A 1 84 ? -9.737 3.104 12.042 1.00 87.81 84 VAL A C 1
ATOM 675 O O . VAL A 1 84 ? -9.727 3.037 13.271 1.00 87.81 84 VAL A O 1
ATOM 678 N N . GLU A 1 85 ? -10.706 3.725 11.377 1.00 74.94 85 GLU A N 1
ATOM 679 C CA . GLU A 1 85 ? -11.852 4.310 12.063 1.00 74.94 85 GLU A CA 1
ATOM 680 C C . GLU A 1 85 ? -12.863 3.208 12.414 1.00 74.94 85 GLU A C 1
ATOM 682 O O . GLU A 1 85 ? -13.316 2.455 11.549 1.00 74.94 85 GLU A O 1
ATOM 687 N N . GLY A 1 86 ? -13.235 3.109 13.695 1.00 66.44 86 GLY A N 1
ATOM 688 C CA . GLY A 1 86 ? -14.403 2.331 14.118 1.00 66.44 86 GLY A CA 1
ATOM 689 C C . GLY A 1 86 ? -14.179 0.906 14.634 1.00 66.44 86 GLY A C 1
ATOM 690 O O . GLY A 1 86 ? -15.171 0.214 14.855 1.00 66.44 86 GLY A O 1
ATOM 691 N N . THR A 1 87 ? -12.959 0.451 14.939 1.00 50.22 87 THR A N 1
ATOM 692 C CA . THR A 1 87 ? -12.813 -0.750 15.784 1.00 50.22 87 THR A CA 1
ATOM 693 C C . THR A 1 87 ? -13.042 -0.367 17.246 1.00 50.22 87 THR A C 1
ATOM 695 O O . THR A 1 87 ? -12.096 -0.111 17.990 1.00 50.22 87 THR A O 1
ATOM 698 N N . LYS A 1 88 ? -14.305 -0.301 17.687 1.00 40.75 88 LYS A N 1
ATOM 699 C CA . LYS A 1 88 ? -14.588 -0.423 19.122 1.00 40.75 88 LYS A CA 1
ATOM 700 C C . LYS A 1 88 ? -13.961 -1.743 19.573 1.00 40.75 88 LYS A C 1
ATOM 702 O O . LYS A 1 88 ? -14.383 -2.802 19.119 1.00 40.75 88 LYS A O 1
ATOM 707 N N . GLN A 1 89 ? -12.947 -1.686 20.432 1.00 43.19 89 GLN A N 1
ATOM 708 C CA . GLN A 1 89 ? -12.559 -2.855 21.208 1.00 43.19 89 GLN A CA 1
ATOM 709 C C . GLN A 1 89 ? -13.720 -3.156 22.165 1.00 43.19 89 GLN A C 1
ATOM 711 O O . GLN A 1 89 ? -13.832 -2.559 23.234 1.00 43.19 89 GLN A O 1
ATOM 716 N N . GLU A 1 90 ? -14.631 -4.043 21.770 1.00 44.53 90 GLU A N 1
ATOM 717 C CA . GLU A 1 90 ? -15.505 -4.719 22.727 1.00 44.53 90 GLU A CA 1
ATOM 718 C C . GLU A 1 90 ? -14.622 -5.656 23.558 1.00 44.53 90 GLU A C 1
ATOM 720 O O . GLU A 1 90 ? -14.327 -6.775 23.149 1.00 44.53 90 GLU A O 1
ATOM 725 N N . GLY A 1 91 ? -14.110 -5.167 24.690 1.00 48.28 91 GLY A N 1
ATOM 726 C CA . GLY A 1 91 ? -13.185 -5.967 25.498 1.00 48.28 91 GLY A CA 1
ATOM 727 C C . GLY A 1 91 ? -12.910 -5.514 26.928 1.00 48.28 91 GLY A C 1
ATOM 728 O O . GLY A 1 91 ? -12.183 -6.206 27.627 1.00 48.28 91 GLY A O 1
ATOM 729 N N . GLY A 1 92 ? -13.490 -4.412 27.406 1.00 41.22 92 GLY A N 1
ATOM 730 C CA . GLY A 1 92 ? -13.393 -4.014 28.814 1.00 41.22 92 GLY A CA 1
ATOM 731 C C . GLY A 1 92 ? -14.753 -4.093 29.492 1.00 41.22 92 GLY A C 1
ATOM 732 O O . GLY A 1 92 ? -15.495 -3.115 29.471 1.00 41.22 92 GLY A O 1
ATOM 733 N N . LYS A 1 93 ? -15.106 -5.257 30.051 1.00 36.75 93 LYS A N 1
ATOM 734 C CA . LYS A 1 93 ? -16.200 -5.366 31.034 1.00 36.75 93 LYS A CA 1
ATOM 735 C C . LYS A 1 93 ? -15.651 -5.047 32.445 1.00 36.75 93 LYS A C 1
ATOM 737 O O . LYS A 1 93 ? -14.439 -5.142 32.620 1.00 36.75 93 LYS A O 1
ATOM 742 N N . PRO A 1 94 ? -16.533 -4.628 33.375 1.00 47.22 94 PRO A N 1
ATOM 743 C CA . PRO A 1 94 ? -16.281 -3.657 34.446 1.00 47.22 94 PRO A CA 1
ATOM 744 C C . PRO A 1 94 ? -15.333 -4.120 35.547 1.00 47.22 94 PRO A C 1
ATOM 746 O O . PRO A 1 94 ? -15.255 -5.346 35.785 1.00 47.22 94 PRO A O 1
#

Secondary structure (DSSP, 8-state):
---PPPTTT-TTSS-------EE-GGG-EEPPPTT----PPP-SS--S-HHHHHHHHHHHHHHHHHHTTT-HHHHHHHHHHSPPTT--------

Solvent-accessible surface area (backbone atoms only — not comparable to full-atom values): 6223 Å² total; per-residue (Å²): 132,85,80,70,38,52,47,90,80,26,77,88,58,78,37,77,85,75,87,85,82,46,62,49,81,97,69,42,78,44,88,70,64,91,88,66,84,88,84,88,73,58,70,65,86,89,58,95,49,67,67,60,27,45,53,32,21,48,51,53,41,53,49,23,66,74,37,30,92,83,42,48,68,61,21,49,53,50,43,74,76,34,66,61,86,79,78,74,77,89,77,80,80,134

Radius of gyration: 17.2 Å; Cα contacts (8 Å, |Δi|>4): 70; chains: 1; bounding box: 35×27×55 Å